Protein AF-A0A7C5IB17-F1 (afdb_monomer_lite)

Structure (mmCIF, N/CA/C/O backbone):
data_AF-A0A7C5IB17-F1
#
_entry.id   AF-A0A7C5IB17-F1
#
loop_
_atom_site.group_PDB
_atom_site.id
_atom_site.type_symbol
_atom_site.label_atom_id
_atom_site.label_alt_id
_atom_site.label_comp_id
_atom_site.label_asym_id
_atom_site.label_entity_id
_atom_site.label_seq_id
_atom_site.pdbx_PDB_ins_code
_atom_site.Cartn_x
_atom_site.Cartn_y
_atom_site.Cartn_z
_atom_site.occupancy
_atom_site.B_iso_or_equiv
_atom_site.auth_seq_id
_atom_site.auth_comp_id
_atom_site.auth_asym_id
_atom_site.auth_atom_id
_atom_site.pdbx_PDB_model_num
ATOM 1 N N . MET A 1 1 ? 27.524 4.672 -62.090 1.00 52.75 1 MET A N 1
ATOM 2 C CA . MET A 1 1 ? 27.273 4.332 -60.674 1.00 52.75 1 MET A CA 1
ATOM 3 C C . MET A 1 1 ? 25.775 4.086 -60.519 1.00 52.75 1 MET A C 1
ATOM 5 O O . MET A 1 1 ? 25.059 4.913 -59.981 1.00 52.75 1 MET A O 1
ATOM 9 N N . ALA A 1 2 ? 25.289 2.988 -61.104 1.00 56.38 2 ALA A N 1
ATOM 10 C CA . ALA A 1 2 ? 23.937 2.503 -60.873 1.00 56.38 2 ALA A CA 1
ATOM 11 C C . ALA A 1 2 ? 24.060 1.558 -59.682 1.00 56.38 2 ALA A C 1
ATOM 13 O O . ALA A 1 2 ? 24.642 0.481 -59.816 1.00 56.38 2 ALA A O 1
ATOM 14 N N . LEU A 1 3 ? 23.633 1.991 -58.495 1.00 58.00 3 LEU A N 1
ATOM 15 C CA . LEU A 1 3 ? 23.266 1.007 -57.487 1.00 58.00 3 LEU A CA 1
ATOM 16 C C . LEU A 1 3 ? 22.201 0.140 -58.156 1.00 58.00 3 LEU A C 1
ATOM 18 O O . LEU A 1 3 ? 21.182 0.650 -58.604 1.00 58.00 3 LEU A O 1
ATOM 22 N N . ASP A 1 4 ? 22.548 -1.126 -58.330 1.00 70.12 4 ASP A N 1
ATOM 23 C CA . ASP A 1 4 ? 21.837 -2.128 -59.109 1.00 70.12 4 ASP A CA 1
ATOM 24 C C . ASP A 1 4 ? 20.369 -2.177 -58.657 1.00 70.12 4 ASP A C 1
ATOM 26 O O . ASP A 1 4 ? 20.056 -2.701 -57.588 1.00 70.12 4 ASP A O 1
ATOM 30 N N . GLU A 1 5 ? 19.467 -1.551 -59.414 1.00 76.50 5 GLU A N 1
ATOM 31 C CA . GLU A 1 5 ? 18.044 -1.402 -59.069 1.00 76.50 5 GLU A CA 1
ATOM 32 C C . GLU A 1 5 ? 17.376 -2.769 -58.845 1.00 76.50 5 GLU A C 1
ATOM 34 O O . GLU A 1 5 ? 16.488 -2.926 -58.006 1.00 76.50 5 GLU A O 1
ATOM 39 N N . GLN A 1 6 ? 17.926 -3.797 -59.496 1.00 75.25 6 GLN A N 1
ATOM 40 C CA . GLN A 1 6 ? 17.589 -5.201 -59.292 1.00 75.25 6 GLN A CA 1
ATOM 41 C C . GLN A 1 6 ? 17.916 -5.697 -57.873 1.00 75.25 6 GLN A C 1
ATOM 43 O O . GLN A 1 6 ? 17.140 -6.452 -57.290 1.00 75.25 6 GLN A O 1
ATOM 48 N N . LYS A 1 7 ? 19.026 -5.250 -57.270 1.00 78.44 7 LYS A N 1
ATOM 49 C CA . LYS A 1 7 ? 19.374 -5.588 -55.878 1.00 78.44 7 LYS A CA 1
ATOM 50 C C . LYS A 1 7 ? 18.472 -4.884 -54.877 1.00 78.44 7 LYS A C 1
ATOM 52 O O . LYS A 1 7 ? 18.148 -5.474 -53.852 1.00 78.44 7 LYS A O 1
ATOM 57 N N . VAL A 1 8 ? 18.056 -3.650 -55.160 1.00 83.00 8 VAL A N 1
ATOM 58 C CA . VAL A 1 8 ? 17.127 -2.917 -54.286 1.00 83.00 8 VAL A CA 1
ATOM 59 C C . VAL A 1 8 ? 15.765 -3.614 -54.258 1.00 83.00 8 VAL A C 1
ATOM 61 O O . VAL A 1 8 ? 15.256 -3.887 -53.175 1.00 83.00 8 VAL A O 1
ATOM 64 N N . GLN A 1 9 ? 15.227 -3.989 -55.422 1.00 83.12 9 GLN A N 1
ATOM 65 C CA . GLN A 1 9 ? 13.990 -4.776 -55.543 1.00 83.12 9 GLN A CA 1
ATOM 66 C C . GLN A 1 9 ? 14.073 -6.104 -54.773 1.00 83.12 9 GLN A C 1
ATOM 68 O O . GLN A 1 9 ? 13.214 -6.389 -53.942 1.00 83.12 9 GLN A O 1
ATOM 73 N N . ALA A 1 10 ? 15.160 -6.864 -54.953 1.00 87.38 10 ALA A N 1
ATOM 74 C CA . ALA A 1 10 ? 15.348 -8.140 -54.263 1.00 87.38 10 ALA A CA 1
ATOM 75 C C . ALA A 1 10 ? 15.382 -7.998 -52.729 1.00 87.38 10 ALA A C 1
ATOM 77 O O . ALA A 1 10 ? 14.825 -8.830 -52.012 1.00 87.38 10 ALA A O 1
ATOM 78 N N . ILE A 1 11 ? 16.006 -6.933 -52.212 1.00 86.62 11 ILE A N 1
ATOM 79 C CA . ILE A 1 11 ? 16.033 -6.649 -50.770 1.00 86.62 11 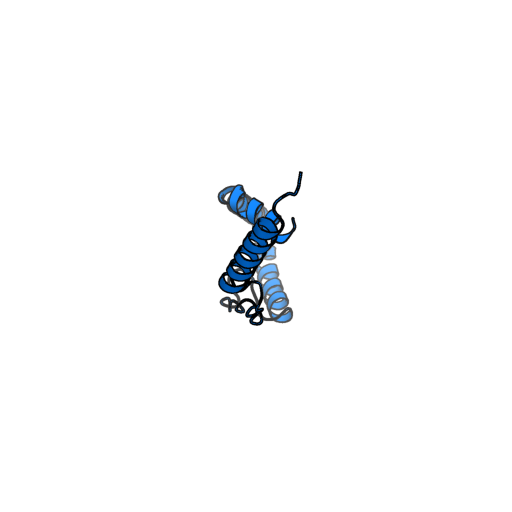ILE A CA 1
ATOM 80 C C . ILE A 1 11 ? 14.632 -6.276 -50.267 1.00 86.62 11 ILE A C 1
ATOM 82 O O . ILE A 1 11 ? 14.228 -6.745 -49.204 1.00 86.62 11 ILE A O 1
ATOM 86 N N . VAL A 1 12 ? 13.877 -5.469 -51.017 1.00 86.88 12 VAL A N 1
ATOM 87 C CA . VAL A 1 12 ? 12.508 -5.073 -50.646 1.00 86.88 12 VAL A CA 1
ATOM 88 C C . VAL A 1 12 ? 11.591 -6.291 -50.569 1.00 86.88 12 VAL A C 1
ATOM 90 O O . VAL A 1 12 ? 10.912 -6.467 -49.557 1.00 86.88 12 VAL A O 1
ATOM 93 N N . ASP A 1 13 ? 11.632 -7.176 -51.562 1.00 87.75 13 ASP A N 1
ATOM 94 C CA . ASP A 1 13 ? 10.838 -8.408 -51.566 1.00 87.75 13 ASP A CA 1
ATOM 95 C C . ASP A 1 13 ? 11.191 -9.316 -50.384 1.00 87.75 13 ASP A C 1
ATOM 97 O O . ASP A 1 13 ? 10.309 -9.866 -49.717 1.00 87.75 13 ASP A O 1
ATOM 101 N N . GLN A 1 14 ? 12.482 -9.422 -50.060 1.00 85.12 14 GLN A N 1
ATOM 102 C CA . GLN A 1 14 ? 12.953 -10.204 -48.921 1.00 85.12 14 GLN A CA 1
ATOM 103 C C . GLN A 1 14 ? 12.492 -9.608 -47.580 1.00 85.12 14 GLN A C 1
ATOM 105 O O . GLN A 1 14 ? 12.114 -10.350 -46.668 1.00 85.12 14 GLN A O 1
ATOM 110 N N . VAL A 1 15 ? 12.474 -8.278 -47.451 1.00 85.81 15 VAL A N 1
ATOM 111 C CA . VAL A 1 15 ? 11.977 -7.581 -46.255 1.00 85.81 15 VAL A CA 1
ATOM 112 C C . VAL A 1 15 ? 10.461 -7.724 -46.128 1.00 85.81 15 VAL A C 1
ATOM 114 O O . VAL A 1 15 ? 9.972 -8.020 -45.039 1.00 85.81 15 VAL A O 1
ATOM 117 N N . LEU A 1 16 ? 9.711 -7.593 -47.222 1.00 85.19 16 LEU A N 1
ATOM 118 C CA . LEU A 1 16 ? 8.258 -7.773 -47.230 1.00 85.19 16 LEU A CA 1
ATOM 119 C C . LEU A 1 16 ? 7.861 -9.213 -46.884 1.00 85.19 16 LEU A C 1
ATOM 121 O O . LEU A 1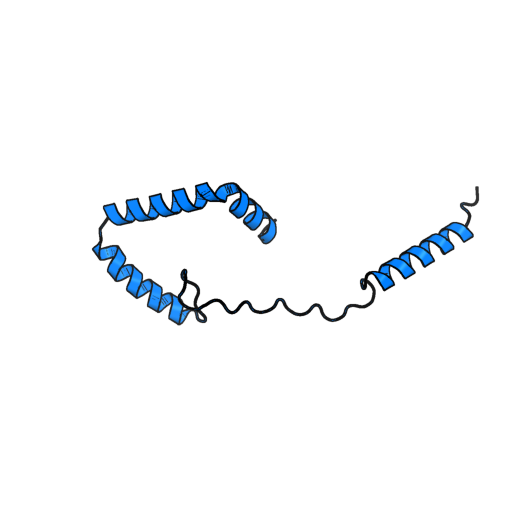 16 ? 6.963 -9.423 -46.065 1.00 85.19 16 LEU A O 1
ATOM 125 N N . ALA A 1 17 ? 8.561 -10.206 -47.440 1.00 84.50 17 ALA A N 1
ATOM 126 C CA . ALA A 1 17 ? 8.357 -11.613 -47.103 1.00 84.50 17 ALA A CA 1
ATOM 127 C C . ALA A 1 17 ? 8.630 -11.878 -45.616 1.00 84.50 17 ALA A C 1
ATOM 129 O O . ALA A 1 17 ? 7.841 -12.550 -44.947 1.00 84.50 17 ALA A O 1
ATOM 130 N N . ARG A 1 18 ? 9.704 -11.290 -45.075 1.00 81.50 18 ARG A N 1
ATOM 131 C CA . ARG A 1 18 ? 10.063 -11.407 -43.660 1.00 81.50 18 ARG A CA 1
ATOM 132 C C . ARG A 1 18 ? 9.040 -10.738 -42.741 1.00 81.50 18 ARG A C 1
ATOM 134 O O . ARG A 1 18 ? 8.617 -11.358 -41.774 1.00 81.50 18 ARG A O 1
ATOM 141 N N . LEU A 1 19 ? 8.570 -9.533 -43.062 1.00 80.81 19 LEU A N 1
ATOM 142 C CA . LEU A 1 19 ? 7.547 -8.829 -42.277 1.00 80.81 19 LEU A CA 1
ATOM 143 C C . LEU A 1 19 ? 6.187 -9.543 -42.300 1.00 80.81 19 LEU A C 1
ATOM 145 O O . LEU A 1 19 ? 5.445 -9.498 -41.316 1.00 80.81 19 LEU A O 1
ATOM 149 N N . LYS A 1 20 ? 5.862 -10.224 -43.405 1.00 78.19 20 LYS A N 1
ATOM 150 C CA . LYS A 1 20 ? 4.653 -11.047 -43.522 1.00 78.19 20 LYS A CA 1
ATOM 151 C C . LYS A 1 20 ? 4.769 -12.340 -42.707 1.00 78.19 20 LYS A C 1
ATOM 153 O O . LYS A 1 20 ? 3.810 -12.706 -42.036 1.00 78.19 20 LYS A O 1
ATOM 158 N N . ALA A 1 21 ? 5.937 -12.989 -42.719 1.00 72.31 21 ALA A N 1
ATOM 159 C CA . ALA A 1 21 ? 6.223 -14.177 -41.908 1.00 72.31 21 ALA A CA 1
ATOM 160 C C . ALA A 1 21 ? 6.279 -13.869 -40.401 1.00 72.31 21 ALA A C 1
ATOM 162 O O . ALA A 1 21 ? 5.807 -14.660 -39.592 1.00 72.31 21 ALA A O 1
ATOM 163 N N . GLU A 1 22 ? 6.789 -12.694 -40.026 1.00 71.75 22 GLU A N 1
ATOM 164 C CA . GLU A 1 22 ? 6.800 -12.184 -38.648 1.00 71.75 22 GLU A CA 1
ATOM 165 C C . GLU A 1 22 ? 5.414 -11.686 -38.180 1.00 71.75 22 GLU A C 1
ATOM 167 O O . GLU A 1 22 ? 5.297 -11.132 -37.089 1.00 71.75 22 GLU A O 1
ATOM 172 N N . GLY A 1 23 ? 4.357 -11.842 -38.991 1.00 60.41 23 GLY A N 1
ATOM 173 C CA . GLY A 1 23 ? 2.987 -11.462 -38.626 1.00 60.41 23 GLY A CA 1
ATOM 174 C C . GLY A 1 23 ? 2.760 -9.953 -38.478 1.00 60.41 23 GLY A C 1
ATOM 175 O O . GLY A 1 23 ? 1.681 -9.527 -38.078 1.00 60.41 23 GLY A O 1
ATOM 176 N N . ARG A 1 24 ? 3.744 -9.117 -38.834 1.00 60.22 24 ARG A N 1
ATOM 177 C CA . ARG A 1 24 ? 3.686 -7.653 -38.679 1.00 60.22 24 ARG A CA 1
ATOM 178 C C . ARG A 1 24 ? 2.820 -6.953 -39.728 1.00 60.22 24 ARG A C 1
ATOM 180 O O . ARG A 1 24 ? 2.435 -5.808 -39.526 1.00 60.22 24 ARG A O 1
ATOM 187 N N . LEU A 1 25 ? 2.499 -7.635 -40.831 1.00 58.06 25 LEU A N 1
ATOM 188 C CA . LEU A 1 25 ? 1.652 -7.124 -41.924 1.00 58.06 25 LEU A CA 1
ATOM 189 C C . LEU A 1 25 ? 0.214 -7.674 -41.909 1.00 58.06 25 LEU A C 1
ATOM 191 O O . LEU A 1 25 ? -0.557 -7.412 -42.828 1.00 58.06 25 LEU A O 1
ATOM 195 N N . GLY A 1 26 ? -0.159 -8.431 -40.878 1.00 55.38 26 GLY A N 1
ATOM 196 C CA . GLY A 1 26 ? -1.497 -8.987 -40.714 1.00 55.38 26 GLY A CA 1
ATOM 197 C C . GLY A 1 26 ? -1.871 -8.963 -39.246 1.00 55.38 26 GLY A C 1
ATOM 198 O O . GLY A 1 26 ? -1.715 -9.964 -38.556 1.00 55.38 26 GLY A O 1
ATOM 199 N N . GLY A 1 27 ? -2.323 -7.803 -38.770 1.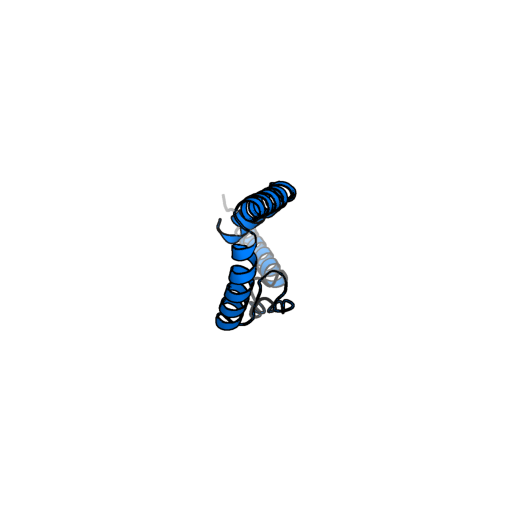00 50.50 27 GLY A N 1
ATOM 200 C CA . GLY A 1 27 ? -2.789 -7.642 -37.401 1.00 50.50 27 GLY A CA 1
ATOM 201 C C . GLY A 1 27 ? -4.023 -8.502 -37.156 1.00 50.50 27 GLY A C 1
ATOM 202 O O . GLY A 1 27 ? -5.147 -8.066 -37.386 1.00 50.50 27 GLY A O 1
ATOM 203 N N . THR A 1 28 ? -3.833 -9.721 -36.657 1.00 52.84 28 THR A N 1
ATOM 204 C CA . THR A 1 28 ? -4.847 -10.323 -35.792 1.00 52.84 28 THR A CA 1
ATOM 205 C C . THR A 1 28 ? -5.051 -9.353 -34.632 1.00 52.84 28 THR A C 1
ATOM 207 O O . THR A 1 28 ? -4.036 -8.909 -34.084 1.00 52.84 28 THR A O 1
ATOM 210 N N . PRO A 1 29 ? -6.294 -8.980 -34.267 1.00 52.81 29 PRO A N 1
ATOM 211 C CA . PRO A 1 29 ? -6.524 -8.103 -33.130 1.00 52.81 29 PRO A CA 1
ATOM 212 C C . PRO A 1 29 ? -5.758 -8.680 -31.949 1.00 52.81 29 PRO A C 1
ATOM 214 O O . PRO A 1 29 ? -5.978 -9.829 -31.560 1.00 52.81 29 PRO A O 1
ATOM 217 N N . GLN A 1 30 ? -4.780 -7.910 -31.470 1.00 55.00 30 GLN A N 1
ATOM 218 C CA . GLN A 1 30 ? -3.987 -8.280 -30.319 1.00 55.00 30 GLN A CA 1
ATOM 219 C C . GLN A 1 30 ? -4.982 -8.569 -29.206 1.00 55.00 30 GLN A C 1
ATOM 221 O O . GLN A 1 30 ? -5.745 -7.682 -28.819 1.00 55.00 30 GLN A O 1
ATOM 226 N N . ALA A 1 31 ? -5.048 -9.838 -28.794 1.00 56.31 31 ALA A N 1
ATOM 227 C CA . ALA A 1 31 ? -5.939 -10.261 -27.734 1.00 56.31 31 ALA A CA 1
ATOM 228 C C . ALA A 1 31 ? -5.717 -9.302 -26.566 1.00 56.31 31 ALA A C 1
ATOM 230 O O . ALA A 1 31 ? -4.574 -9.113 -26.134 1.00 56.31 31 ALA A O 1
ATOM 231 N N . ALA A 1 32 ? -6.795 -8.645 -26.126 1.00 58.25 32 ALA A N 1
ATOM 232 C CA . ALA A 1 32 ? -6.744 -7.805 -24.944 1.00 58.25 32 ALA A CA 1
ATOM 233 C C . ALA A 1 32 ? -6.059 -8.615 -23.834 1.00 58.25 32 ALA A C 1
ATOM 235 O O . ALA A 1 32 ? -6.334 -9.820 -23.727 1.00 58.25 32 ALA A O 1
ATOM 236 N N . PRO A 1 33 ? -5.135 -8.008 -23.068 1.00 57.53 33 PRO A N 1
ATOM 237 C CA . PRO A 1 33 ? -4.421 -8.727 -22.027 1.00 57.53 33 PRO A CA 1
ATOM 238 C C . PRO A 1 33 ? -5.444 -9.460 -21.164 1.00 57.53 33 PRO A C 1
ATOM 240 O O . PRO A 1 33 ? -6.467 -8.887 -20.781 1.00 57.53 33 PRO A O 1
ATOM 243 N N . ALA A 1 34 ? -5.209 -10.755 -20.942 1.00 60.38 34 ALA A N 1
ATOM 244 C CA . ALA A 1 34 ? -6.093 -11.568 -20.127 1.00 60.38 34 ALA A CA 1
ATOM 245 C C . ALA A 1 34 ? -6.302 -10.850 -18.790 1.00 60.38 34 ALA A C 1
ATOM 247 O O . ALA A 1 34 ? -5.330 -10.513 -18.115 1.00 60.38 34 ALA A O 1
ATOM 248 N N . VAL A 1 35 ? -7.561 -10.583 -18.433 1.00 60.69 35 VAL A N 1
ATOM 249 C CA . VAL A 1 35 ? -7.896 -10.005 -17.131 1.00 60.69 35 VAL A CA 1
ATOM 250 C C . VAL A 1 35 ? -7.431 -11.008 -16.085 1.00 60.69 35 VAL A C 1
ATOM 252 O O . VAL A 1 35 ? -8.043 -12.066 -15.916 1.00 60.69 35 VAL A O 1
ATOM 255 N N . VAL A 1 36 ? -6.310 -10.712 -15.428 1.00 61.69 36 VAL A N 1
ATOM 256 C CA . VAL A 1 36 ? -5.802 -11.525 -14.329 1.00 61.69 36 VAL A CA 1
ATOM 257 C C . VAL A 1 36 ? -6.825 -11.401 -13.207 1.00 61.69 36 VAL A C 1
ATOM 259 O O . VAL A 1 36 ? -6.937 -10.366 -12.554 1.00 61.69 36 VAL A O 1
ATOM 262 N N . ARG A 1 37 ? -7.636 -12.447 -13.024 1.00 57.62 37 ARG A N 1
ATOM 263 C CA . ARG A 1 37 ? -8.533 -12.550 -11.875 1.00 57.62 37 ARG A CA 1
ATOM 264 C C . ARG A 1 37 ? -7.664 -12.796 -10.651 1.00 57.62 37 ARG A C 1
ATOM 266 O O . ARG A 1 37 ? -7.230 -13.918 -10.411 1.00 57.62 37 ARG A O 1
ATOM 273 N N . HIS A 1 38 ? -7.353 -11.728 -9.930 1.00 62.91 38 HIS A N 1
ATOM 274 C CA . HIS A 1 38 ? -6.732 -11.833 -8.620 1.00 62.91 38 HIS A CA 1
ATOM 275 C C . HIS A 1 38 ? -7.760 -12.363 -7.619 1.00 62.91 38 HIS A C 1
ATOM 277 O O . HIS A 1 38 ? -8.937 -12.011 -7.698 1.00 62.91 38 HIS A O 1
ATOM 283 N N . ASP A 1 39 ? -7.312 -13.186 -6.670 1.00 68.88 39 ASP A N 1
ATOM 284 C CA . ASP A 1 39 ? -8.100 -13.501 -5.480 1.00 68.88 39 ASP A CA 1
ATOM 285 C C . ASP A 1 39 ? -8.479 -12.178 -4.799 1.00 68.88 39 ASP A C 1
ATOM 287 O O . ASP A 1 39 ? -7.617 -11.466 -4.273 1.00 68.88 39 ASP A O 1
ATOM 291 N N . THR A 1 40 ? -9.758 -11.823 -4.844 1.00 66.12 40 THR A N 1
ATOM 292 C CA . THR A 1 40 ? -10.243 -10.552 -4.310 1.00 66.12 40 THR A CA 1
ATOM 293 C C . THR A 1 40 ? -10.129 -10.542 -2.788 1.00 66.12 40 THR A C 1
ATOM 295 O O . THR A 1 40 ? -10.259 -11.563 -2.112 1.00 66.12 40 THR A O 1
ATOM 298 N N . GLY A 1 41 ? -9.798 -9.383 -2.226 1.00 66.62 41 GLY A N 1
ATOM 299 C CA . GLY A 1 41 ? -9.527 -9.213 -0.801 1.00 66.62 41 GLY A CA 1
ATOM 300 C C . GLY A 1 41 ? -8.135 -9.661 -0.342 1.00 66.62 41 GLY A C 1
ATOM 301 O O . GLY A 1 41 ? -7.781 -9.396 0.808 1.00 66.62 41 GLY A O 1
ATOM 302 N N . LYS A 1 42 ? -7.300 -10.268 -1.200 1.00 81.56 42 LYS A N 1
ATOM 303 C CA . LYS A 1 42 ? -5.879 -10.500 -0.884 1.00 81.56 42 LYS A CA 1
ATOM 304 C C . LYS A 1 42 ? -5.036 -9.276 -1.237 1.00 81.56 42 LYS A C 1
ATOM 306 O O . LYS A 1 42 ? -5.232 -8.642 -2.268 1.00 81.56 42 LYS A O 1
ATOM 311 N N . PHE A 1 43 ? -4.085 -8.949 -0.359 1.00 87.56 43 PHE A N 1
ATOM 312 C CA . PHE A 1 43 ? -3.126 -7.843 -0.525 1.00 87.56 43 PHE A CA 1
ATOM 313 C C . PHE A 1 43 ? -3.748 -6.461 -0.816 1.00 87.56 43 PHE A C 1
ATOM 315 O O . PHE A 1 43 ? -3.063 -5.572 -1.307 1.00 87.56 43 PHE A O 1
ATOM 322 N N . GLY A 1 44 ? -5.031 -6.265 -0.491 1.00 90.94 44 GLY A N 1
ATOM 323 C CA . GLY A 1 44 ? -5.739 -5.004 -0.722 1.00 90.94 44 GLY A CA 1
ATOM 324 C C . GLY A 1 44 ? -6.309 -4.821 -2.135 1.00 90.94 44 GLY A C 1
ATOM 325 O O . GLY A 1 44 ? -6.713 -3.712 -2.467 1.00 90.94 44 GLY A O 1
ATOM 326 N N . ILE A 1 45 ? -6.363 -5.874 -2.959 1.00 92.81 45 ILE A N 1
ATOM 327 C CA . ILE A 1 45 ? -6.952 -5.827 -4.306 1.00 92.81 45 ILE A CA 1
ATOM 328 C C . ILE A 1 45 ? -8.428 -6.237 -4.231 1.00 92.81 45 ILE A C 1
ATOM 330 O O . ILE A 1 45 ? -8.743 -7.338 -3.781 1.00 92.81 45 ILE A O 1
ATOM 334 N N . PHE A 1 46 ? -9.336 -5.371 -4.685 1.00 91.94 46 PHE A N 1
ATOM 335 C CA . PHE A 1 46 ? -10.788 -5.598 -4.666 1.00 91.94 46 PHE A CA 1
ATOM 336 C C . PHE A 1 46 ? -11.403 -5.384 -6.052 1.00 91.94 46 PHE A C 1
ATOM 338 O O . PHE A 1 46 ? -10.854 -4.650 -6.870 1.00 91.94 46 PHE A O 1
ATOM 345 N N . GLU A 1 47 ? -12.553 -6.014 -6.307 1.00 91.38 47 GLU A N 1
ATOM 346 C CA . GLU A 1 47 ? -13.288 -5.879 -7.577 1.00 91.38 47 GLU A CA 1
ATOM 347 C C . GLU A 1 47 ? -13.916 -4.497 -7.746 1.00 91.38 47 GLU A C 1
ATOM 349 O O . GLU A 1 47 ? -14.044 -4.001 -8.864 1.00 91.38 47 GLU A O 1
ATOM 354 N N . THR A 1 48 ? -14.333 -3.879 -6.640 1.00 93.31 48 THR A N 1
ATOM 355 C CA . THR A 1 48 ? -15.016 -2.584 -6.651 1.00 93.31 48 THR A CA 1
ATOM 356 C C . THR A 1 48 ? -14.389 -1.620 -5.655 1.00 93.31 48 THR A C 1
ATOM 358 O O . THR A 1 48 ? -13.811 -2.016 -4.639 1.00 93.31 48 THR A O 1
ATOM 361 N N . ILE A 1 49 ? -14.547 -0.328 -5.937 1.00 95.19 49 ILE A N 1
ATOM 362 C CA . ILE A 1 49 ? -14.076 0.751 -5.064 1.00 95.19 49 ILE A CA 1
ATOM 363 C C . ILE A 1 49 ? -14.776 0.682 -3.699 1.00 95.19 49 ILE A C 1
ATOM 365 O O . ILE A 1 49 ? -14.114 0.810 -2.672 1.00 95.19 49 ILE A O 1
ATOM 369 N N . ASP A 1 50 ? -16.081 0.405 -3.667 1.00 96.38 50 ASP A N 1
ATOM 370 C CA . ASP A 1 50 ? -16.849 0.329 -2.418 1.00 96.38 50 ASP A CA 1
ATOM 371 C C . ASP A 1 50 ? -16.338 -0.779 -1.486 1.00 96.38 50 ASP A C 1
ATOM 373 O O . ASP A 1 50 ? -16.200 -0.564 -0.280 1.00 96.38 50 ASP A O 1
ATOM 377 N N . GLN A 1 51 ? -15.980 -1.944 -2.040 1.00 94.31 51 GLN A N 1
ATOM 378 C CA . GLN A 1 51 ? -15.348 -3.025 -1.275 1.00 94.31 51 GLN A CA 1
ATOM 379 C C . GLN A 1 51 ? -14.002 -2.587 -0.682 1.00 94.31 51 GLN A C 1
ATOM 381 O O . GLN A 1 51 ? -13.733 -2.860 0.490 1.00 94.31 51 GLN A O 1
ATOM 386 N N . ALA A 1 52 ? -13.177 -1.876 -1.458 1.00 95.25 52 ALA A N 1
ATOM 387 C CA . ALA A 1 52 ? -11.895 -1.363 -0.982 1.00 95.25 52 ALA A CA 1
ATOM 388 C C . ALA A 1 52 ? -12.072 -0.337 0.148 1.00 95.25 52 ALA A C 1
ATOM 390 O O . ALA A 1 52 ? -11.367 -0.404 1.156 1.00 95.25 52 ALA A O 1
ATOM 391 N N . ILE A 1 53 ? -13.044 0.574 0.022 1.00 97.62 53 ILE A N 1
ATOM 392 C CA . ILE A 1 53 ? -13.362 1.578 1.048 1.00 97.62 53 ILE A CA 1
ATOM 393 C C . ILE A 1 53 ? -13.826 0.899 2.339 1.00 97.62 53 ILE A C 1
ATOM 395 O O . ILE A 1 53 ? -13.328 1.228 3.420 1.00 97.62 53 ILE A O 1
ATOM 399 N N . ALA A 1 54 ? -14.748 -0.061 2.240 1.00 97.00 54 ALA A N 1
ATOM 400 C CA . ALA A 1 54 ? -15.259 -0.787 3.398 1.00 97.00 54 ALA A CA 1
ATOM 401 C C . ALA A 1 54 ? -14.135 -1.538 4.133 1.00 97.00 54 ALA A C 1
ATOM 403 O O . ALA A 1 54 ? -13.986 -1.396 5.348 1.00 97.00 54 ALA A O 1
ATOM 404 N N . ALA A 1 55 ? -13.288 -2.264 3.397 1.00 95.88 55 ALA A N 1
ATOM 405 C CA . ALA A 1 55 ? -12.154 -2.981 3.973 1.00 95.88 55 ALA A CA 1
ATOM 406 C C . ALA A 1 55 ? -11.126 -2.035 4.618 1.00 95.88 55 ALA A C 1
ATOM 408 O O . ALA A 1 55 ? -10.661 -2.289 5.732 1.00 95.88 55 ALA A O 1
ATOM 409 N N . ALA A 1 56 ? -10.807 -0.916 3.958 1.00 96.94 56 ALA A N 1
ATOM 410 C CA . ALA A 1 56 ? -9.900 0.094 4.495 1.00 96.94 56 ALA A CA 1
ATOM 411 C C . ALA A 1 56 ? -10.439 0.713 5.792 1.00 96.94 56 ALA A C 1
ATOM 413 O O . ALA A 1 56 ? -9.669 0.943 6.727 1.00 96.94 56 ALA A O 1
ATOM 414 N N . ARG A 1 57 ? -11.757 0.938 5.888 1.00 98.19 57 ARG A N 1
ATOM 415 C CA . ARG A 1 57 ? -12.389 1.461 7.104 1.00 98.19 57 ARG A CA 1
ATOM 416 C C . ARG A 1 57 ? -12.241 0.498 8.281 1.00 98.19 57 ARG A C 1
ATOM 418 O O . ARG A 1 57 ? -11.818 0.926 9.353 1.00 98.19 57 ARG A O 1
ATOM 425 N N . THR A 1 58 ? -12.530 -0.787 8.077 1.00 96.88 58 THR A N 1
ATOM 426 C CA . THR A 1 58 ? -12.361 -1.813 9.118 1.00 96.88 58 THR A CA 1
ATOM 427 C C . THR A 1 58 ? -10.901 -1.933 9.560 1.00 96.88 58 THR A C 1
ATOM 429 O O . THR A 1 58 ? -10.617 -1.962 10.758 1.00 96.88 58 THR A O 1
ATOM 432 N N . ALA A 1 59 ? -9.960 -1.946 8.611 1.00 95.75 59 ALA A N 1
ATOM 433 C CA . ALA A 1 59 ? -8.532 -2.001 8.920 1.00 95.75 59 ALA A CA 1
ATOM 434 C C . ALA A 1 59 ? -8.060 -0.758 9.694 1.00 95.75 59 ALA A C 1
ATOM 436 O O . ALA A 1 59 ? -7.279 -0.876 10.637 1.00 95.75 59 ALA A O 1
ATOM 437 N N . PHE A 1 60 ? -8.558 0.429 9.338 1.00 96.88 60 PHE A N 1
ATOM 438 C CA . PHE A 1 60 ? -8.237 1.678 10.028 1.00 96.88 60 PHE A CA 1
ATOM 439 C C . PHE A 1 60 ? -8.672 1.658 11.495 1.00 96.88 60 PHE A C 1
ATOM 441 O O . PHE A 1 60 ? -7.885 2.035 12.361 1.00 96.88 60 PHE A O 1
ATOM 448 N N . GLU A 1 61 ? -9.888 1.199 11.790 1.00 97.69 61 GLU A N 1
ATOM 449 C CA . GLU A 1 61 ? -10.397 1.132 13.167 1.00 97.69 61 GLU A CA 1
ATOM 450 C C . GLU A 1 61 ? -9.523 0.233 14.051 1.00 97.69 61 GLU A C 1
ATOM 452 O O . GLU A 1 61 ? -9.165 0.615 15.166 1.00 97.69 61 GLU A O 1
ATOM 457 N N . GLN A 1 62 ? -9.090 -0.913 13.519 1.00 96.56 62 GLN A N 1
ATOM 458 C CA . GLN A 1 62 ? -8.159 -1.813 14.201 1.00 96.56 62 GLN A CA 1
ATOM 459 C C . GLN A 1 62 ? -6.772 -1.181 14.362 1.00 96.56 62 GLN A C 1
ATOM 461 O O . GLN A 1 62 ? -6.193 -1.213 15.446 1.00 96.56 62 GLN A O 1
ATOM 466 N N . PHE A 1 63 ? -6.236 -0.579 13.300 1.00 96.31 63 PHE A N 1
ATOM 467 C CA . PHE A 1 63 ? -4.886 -0.022 13.285 1.00 96.31 63 PHE A CA 1
ATOM 468 C C . PHE A 1 63 ? -4.738 1.204 14.190 1.00 96.31 63 PHE A C 1
ATOM 470 O O . PHE A 1 63 ? -3.722 1.369 14.866 1.00 96.31 63 PHE A O 1
ATOM 477 N N . VAL A 1 64 ? -5.757 2.067 14.253 1.00 96.12 64 VAL A N 1
ATOM 478 C CA . VAL A 1 64 ? -5.746 3.242 15.133 1.00 96.12 64 VAL A CA 1
ATOM 479 C C . VAL A 1 64 ? -5.724 2.837 16.601 1.00 96.12 64 VAL A C 1
ATOM 481 O O . VAL A 1 64 ? -4.992 3.464 17.369 1.00 96.12 64 VAL A O 1
ATOM 484 N N . ALA A 1 65 ? -6.452 1.781 16.973 1.00 97.19 65 ALA A N 1
ATOM 485 C CA . ALA A 1 65 ? -6.479 1.266 18.338 1.00 97.19 65 ALA A CA 1
ATOM 486 C C . ALA A 1 65 ? -5.110 0.739 18.820 1.00 97.19 65 ALA A C 1
ATOM 488 O O . ALA A 1 65 ? -4.872 0.685 20.023 1.00 97.19 65 ALA A O 1
ATOM 489 N N . MET A 1 66 ? -4.191 0.397 17.909 1.00 96.38 66 MET A N 1
ATOM 490 C CA . MET A 1 66 ? -2.854 -0.121 18.243 1.00 96.38 66 MET A CA 1
ATOM 491 C C . MET A 1 66 ? -1.836 0.967 18.646 1.00 96.38 66 MET A C 1
ATOM 493 O O . MET A 1 66 ? -0.759 0.639 19.140 1.00 96.38 66 MET A O 1
ATOM 497 N N . GLY A 1 67 ? -2.144 2.256 18.453 1.00 96.38 67 GLY A N 1
ATOM 498 C CA . GLY A 1 67 ? -1.272 3.367 18.862 1.00 96.38 67 GLY A CA 1
ATOM 499 C C . GLY A 1 67 ? -0.064 3.626 17.944 1.00 96.38 67 GLY A C 1
ATOM 500 O O . GLY A 1 67 ? 0.084 3.015 16.888 1.00 96.38 67 GLY A O 1
ATOM 501 N N . LEU A 1 68 ? 0.786 4.594 18.315 1.00 96.12 68 LEU A N 1
ATOM 502 C CA . LEU A 1 68 ? 1.868 5.110 17.457 1.00 96.12 68 LEU A CA 1
ATOM 503 C C . LEU A 1 68 ? 3.027 4.126 17.245 1.00 96.12 68 LEU A C 1
ATOM 505 O O . LEU A 1 68 ? 3.533 4.037 16.129 1.00 96.12 68 LEU A O 1
ATOM 509 N N . GLU A 1 69 ? 3.410 3.362 18.268 1.00 97.31 69 GLU A N 1
ATOM 510 C CA . GLU A 1 69 ? 4.511 2.390 18.173 1.00 97.31 69 GLU A CA 1
ATOM 511 C C . GLU A 1 69 ? 4.242 1.345 17.079 1.00 97.31 69 GLU A C 1
ATOM 513 O O . GLU A 1 69 ? 5.121 0.993 16.292 1.00 97.31 69 GLU A O 1
ATOM 5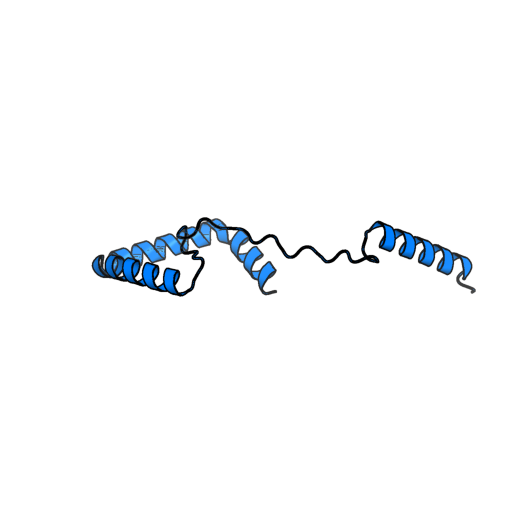18 N N . MET A 1 70 ? 2.994 0.879 16.970 1.00 97.44 70 MET A N 1
ATOM 519 C CA . MET A 1 70 ? 2.626 -0.071 15.926 1.00 97.44 70 MET A CA 1
ATOM 520 C C . MET A 1 70 ? 2.695 0.553 14.527 1.00 97.44 70 MET A C 1
ATOM 522 O O . MET A 1 70 ? 3.065 -0.125 13.567 1.00 97.44 70 MET A O 1
ATOM 526 N N . ARG A 1 71 ? 2.398 1.853 14.395 1.00 96.56 71 ARG A N 1
ATOM 527 C CA . ARG A 1 71 ? 2.529 2.566 13.113 1.00 96.56 71 ARG A CA 1
ATOM 528 C C . ARG A 1 71 ? 3.981 2.657 12.677 1.00 96.56 71 ARG A C 1
ATOM 530 O O . ARG A 1 71 ? 4.271 2.434 11.506 1.00 96.56 71 ARG A O 1
ATOM 537 N N . GLU A 1 72 ? 4.881 2.928 13.616 1.00 97.81 72 GLU A N 1
ATOM 538 C CA . GLU A 1 72 ? 6.319 2.932 13.357 1.00 97.81 72 GLU A CA 1
ATOM 539 C C . GLU A 1 72 ? 6.794 1.552 12.889 1.00 97.81 72 GLU A C 1
ATOM 541 O O . GLU A 1 72 ? 7.401 1.440 11.823 1.00 97.81 72 GLU A O 1
ATOM 546 N N . LYS A 1 73 ? 6.412 0.483 13.604 1.00 98.12 73 LYS A N 1
ATOM 547 C CA . LYS A 1 73 ? 6.720 -0.904 13.210 1.00 98.12 73 LYS A CA 1
ATOM 548 C C . LYS A 1 73 ? 6.194 -1.250 11.815 1.00 98.12 73 LYS A C 1
ATOM 550 O O . LYS A 1 73 ? 6.903 -1.899 11.047 1.00 98.12 73 LYS A O 1
ATOM 555 N N . ALA A 1 74 ? 4.976 -0.822 11.481 1.00 97.06 74 ALA A N 1
ATOM 556 C CA . ALA A 1 74 ? 4.378 -1.058 10.169 1.00 97.06 74 ALA A CA 1
ATOM 557 C C . ALA A 1 74 ? 5.152 -0.341 9.049 1.00 97.06 74 ALA A C 1
ATOM 559 O O . ALA A 1 74 ? 5.523 -0.973 8.061 1.00 97.06 74 ALA A O 1
ATOM 560 N N . VAL A 1 75 ? 5.460 0.949 9.224 1.00 97.75 75 VAL A N 1
ATOM 561 C CA . VAL A 1 75 ? 6.247 1.736 8.258 1.00 97.75 75 VAL A CA 1
ATOM 562 C C . VAL A 1 75 ? 7.631 1.127 8.055 1.00 97.75 75 VAL A C 1
ATOM 564 O O . VAL A 1 75 ? 8.104 1.000 6.927 1.00 97.75 75 VAL A O 1
ATOM 567 N N . GLU A 1 76 ? 8.278 0.718 9.136 1.00 98.62 76 GLU A N 1
ATOM 568 C CA . GLU A 1 76 ? 9.608 0.126 9.104 1.00 98.62 76 GLU A CA 1
ATOM 569 C C . GLU A 1 76 ? 9.603 -1.253 8.409 1.00 98.62 76 GLU A C 1
ATOM 571 O O . GLU A 1 76 ? 10.478 -1.559 7.595 1.00 98.62 76 GLU A O 1
ATOM 576 N N . ALA A 1 77 ? 8.557 -2.062 8.609 1.00 98.25 77 ALA A N 1
ATOM 577 C CA . ALA A 1 77 ? 8.355 -3.290 7.842 1.00 98.25 77 ALA A CA 1
ATOM 578 C C . ALA A 1 77 ? 8.149 -3.023 6.337 1.00 98.25 77 ALA A C 1
ATOM 580 O O . ALA A 1 77 ? 8.757 -3.713 5.516 1.00 98.25 77 ALA A O 1
ATOM 581 N N . MET A 1 78 ? 7.356 -2.007 5.970 1.00 97.56 78 MET A N 1
ATOM 582 C CA . MET A 1 78 ? 7.165 -1.603 4.569 1.00 97.56 78 MET A CA 1
ATOM 583 C C . MET A 1 78 ? 8.487 -1.170 3.924 1.00 97.56 78 MET A C 1
ATOM 585 O O . MET A 1 78 ? 8.807 -1.615 2.823 1.00 97.56 78 MET A O 1
ATOM 589 N N . ARG A 1 79 ? 9.296 -0.362 4.624 1.00 98.44 79 ARG A N 1
ATOM 590 C CA . ARG A 1 79 ? 10.618 0.079 4.145 1.00 98.44 79 ARG A CA 1
ATOM 591 C C . ARG A 1 79 ? 11.530 -1.105 3.849 1.00 98.44 79 ARG A C 1
ATOM 593 O O . ARG A 1 79 ? 12.092 -1.175 2.758 1.00 98.44 79 ARG A O 1
ATOM 600 N N . ARG A 1 80 ? 11.644 -2.057 4.781 1.00 98.62 80 ARG A N 1
ATOM 601 C CA . ARG A 1 80 ? 12.449 -3.269 4.569 1.00 98.62 80 ARG A CA 1
ATOM 602 C C . ARG A 1 80 ? 11.967 -4.087 3.375 1.00 98.62 80 ARG A C 1
ATOM 604 O O . ARG A 1 80 ? 12.796 -4.528 2.583 1.00 98.62 80 ARG A O 1
ATOM 611 N N . ALA A 1 81 ? 10.654 -4.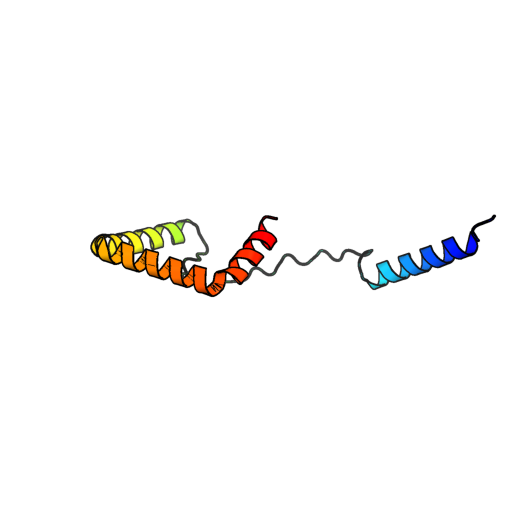266 3.230 1.00 97.44 81 ALA A N 1
ATOM 612 C CA . ALA A 1 81 ? 10.088 -5.001 2.103 1.00 97.44 81 ALA A CA 1
ATOM 613 C C . ALA A 1 81 ? 10.457 -4.343 0.762 1.00 97.44 81 ALA A C 1
ATOM 615 O O . ALA A 1 81 ? 10.962 -5.031 -0.125 1.00 97.44 81 ALA A O 1
ATOM 616 N N . CYS A 1 82 ? 10.309 -3.019 0.645 1.00 97.81 82 CYS A N 1
ATOM 617 C CA . CYS A 1 82 ? 10.704 -2.280 -0.556 1.00 97.81 82 CYS A CA 1
ATOM 618 C C . CYS A 1 82 ? 12.207 -2.394 -0.836 1.00 97.81 82 CYS A C 1
ATOM 620 O O . CYS A 1 82 ? 12.601 -2.726 -1.950 1.00 97.81 82 CYS A O 1
ATOM 622 N N . LEU A 1 83 ? 13.054 -2.172 0.17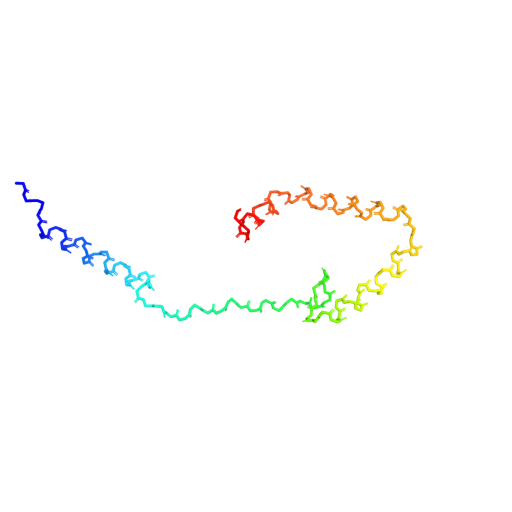6 1.00 98.38 83 LEU A N 1
ATOM 623 C CA . LEU A 1 83 ? 14.511 -2.222 0.014 1.00 98.38 83 LEU A CA 1
ATOM 624 C C . LEU A 1 83 ? 15.008 -3.615 -0.389 1.00 98.38 83 LEU A C 1
ATOM 626 O O . LEU A 1 83 ? 15.926 -3.720 -1.197 1.00 98.38 83 LEU A O 1
ATOM 630 N N . SER A 1 84 ? 14.373 -4.682 0.105 1.00 98.38 84 SER A N 1
ATOM 631 C CA . SER A 1 84 ? 14.724 -6.058 -0.274 1.00 98.38 84 SER A CA 1
ATOM 632 C C . SER A 1 84 ? 14.462 -6.387 -1.750 1.00 98.38 84 SER A C 1
ATOM 634 O O . SER A 1 84 ? 15.007 -7.360 -2.261 1.00 98.38 84 SER A O 1
ATOM 636 N N . ARG A 1 85 ? 13.644 -5.577 -2.438 1.00 97.75 85 ARG A N 1
ATOM 637 C CA . ARG A 1 85 ? 13.241 -5.746 -3.845 1.00 97.75 85 ARG A CA 1
ATOM 638 C C . ARG A 1 85 ? 13.495 -4.486 -4.673 1.00 97.75 85 ARG A C 1
ATOM 640 O O . ARG A 1 85 ? 12.829 -4.256 -5.679 1.00 97.75 85 ARG A O 1
ATOM 647 N N . LEU A 1 86 ? 14.441 -3.652 -4.238 1.00 98.00 86 LEU A N 1
ATOM 648 C CA . LEU A 1 86 ? 14.650 -2.309 -4.781 1.00 98.00 86 LEU A CA 1
ATOM 649 C C . LEU A 1 86 ? 14.817 -2.311 -6.305 1.00 98.00 86 LEU A C 1
ATOM 651 O O . LEU A 1 86 ? 14.168 -1.533 -6.999 1.00 98.00 86 LEU A O 1
ATOM 655 N N . GLU A 1 87 ? 15.671 -3.189 -6.826 1.00 98.19 87 GLU A N 1
ATOM 656 C CA . GLU A 1 87 ? 15.951 -3.275 -8.259 1.00 98.19 87 GLU A CA 1
ATOM 657 C C . GLU A 1 87 ? 14.728 -3.727 -9.072 1.00 98.19 87 GLU A C 1
ATOM 659 O O . GLU A 1 87 ? 14.422 -3.124 -10.099 1.00 98.19 87 GLU A O 1
ATOM 664 N N . GLU A 1 88 ? 14.009 -4.747 -8.595 1.00 97.94 88 GLU A N 1
ATOM 665 C CA . GLU A 1 88 ? 12.781 -5.260 -9.218 1.00 97.94 88 GLU A CA 1
ATOM 666 C C . GLU A 1 88 ? 11.736 -4.143 -9.336 1.00 97.94 88 GLU A C 1
ATOM 668 O O . GLU A 1 88 ? 11.288 -3.823 -10.437 1.00 97.94 88 GLU A O 1
ATOM 673 N N . LEU A 1 89 ? 11.430 -3.484 -8.214 1.00 97.62 89 LEU A N 1
ATOM 674 C CA . LEU A 1 89 ? 10.459 -2.390 -8.157 1.00 97.62 89 LEU A CA 1
ATOM 675 C C . LEU A 1 89 ? 10.876 -1.200 -9.031 1.00 97.62 89 LEU A C 1
ATOM 677 O O . LEU A 1 89 ? 10.034 -0.604 -9.698 1.00 97.62 89 LEU A O 1
ATOM 681 N N . SER A 1 90 ? 12.172 -0.875 -9.072 1.00 97.56 90 SER A N 1
ATOM 682 C CA . SER A 1 90 ? 12.686 0.232 -9.890 1.00 97.56 90 SER A CA 1
ATOM 683 C C . SER A 1 90 ? 12.525 -0.047 -11.386 1.00 97.56 90 SER A C 1
ATOM 685 O O . SER A 1 90 ? 12.094 0.825 -12.137 1.00 97.56 90 SER A O 1
ATOM 687 N N . ARG A 1 91 ? 12.829 -1.275 -11.829 1.00 98.06 91 ARG A N 1
ATOM 688 C CA . ARG A 1 91 ? 12.636 -1.693 -13.226 1.00 98.06 91 ARG A CA 1
ATOM 689 C C . ARG A 1 91 ? 11.157 -1.715 -13.611 1.00 98.06 91 ARG A C 1
ATOM 691 O O . ARG A 1 91 ? 10.826 -1.300 -14.717 1.00 98.06 91 ARG A O 1
ATOM 698 N N . MET A 1 92 ? 10.282 -2.173 -12.712 1.00 97.56 92 MET A N 1
ATOM 699 C CA . MET A 1 92 ? 8.831 -2.154 -12.933 1.00 97.56 92 MET A CA 1
ATOM 700 C C . MET A 1 92 ? 8.311 -0.728 -13.126 1.00 97.56 92 MET A C 1
ATOM 702 O O . MET A 1 92 ? 7.600 -0.485 -14.094 1.00 97.56 92 MET A O 1
ATOM 706 N N . ALA A 1 93 ? 8.720 0.215 -12.270 1.00 96.81 93 ALA A N 1
ATOM 707 C CA . ALA A 1 93 ? 8.309 1.614 -12.380 1.00 96.81 93 ALA A CA 1
ATOM 708 C C . ALA A 1 93 ? 8.706 2.228 -13.734 1.00 96.81 93 ALA A C 1
ATOM 710 O O . ALA A 1 93 ? 7.855 2.765 -14.432 1.00 96.81 93 ALA A O 1
ATOM 711 N N . VAL A 1 94 ? 9.966 2.065 -14.156 1.00 98.00 94 VAL A N 1
ATOM 712 C CA . VAL A 1 94 ? 10.450 2.512 -15.481 1.00 98.00 94 VAL A CA 1
ATOM 713 C C . VAL A 1 94 ? 9.661 1.850 -16.612 1.00 98.00 94 VAL A C 1
ATOM 715 O O . VAL A 1 94 ? 9.251 2.508 -17.560 1.00 98.00 94 VAL A O 1
ATOM 718 N N . SER A 1 95 ? 9.399 0.545 -16.510 1.00 97.12 95 SER A N 1
ATOM 719 C CA . SER A 1 95 ? 8.627 -0.174 -17.527 1.00 97.12 95 SER A CA 1
ATOM 720 C C . SER A 1 95 ? 7.185 0.325 -17.656 1.00 97.12 95 SER A C 1
ATOM 722 O O . SER A 1 95 ? 6.604 0.176 -18.730 1.00 97.12 95 SER A O 1
ATOM 724 N N . GLU A 1 96 ? 6.592 0.839 -16.579 1.00 93.25 96 GLU A N 1
ATOM 725 C CA . GLU A 1 96 ? 5.211 1.322 -16.559 1.00 93.25 96 GLU A CA 1
ATOM 726 C C . GLU A 1 96 ? 5.110 2.807 -16.937 1.00 93.25 96 GLU A C 1
ATOM 728 O O . GLU A 1 96 ? 4.191 3.185 -17.663 1.00 93.25 96 GLU A O 1
ATOM 733 N N . THR A 1 97 ? 6.050 3.648 -16.486 1.00 94.75 97 THR A N 1
ATOM 734 C CA . THR A 1 97 ? 5.948 5.114 -16.612 1.00 94.75 97 THR A CA 1
ATOM 735 C C . THR A 1 97 ? 6.984 5.781 -17.523 1.00 94.75 97 THR A C 1
ATOM 737 O O . THR A 1 97 ? 6.769 6.942 -17.873 1.00 94.75 97 THR A O 1
ATOM 740 N N . GLY A 1 98 ? 8.057 5.088 -17.932 1.00 75.44 98 GLY A N 1
ATOM 741 C CA . GLY A 1 98 ? 9.141 5.626 -18.777 1.00 75.44 98 GLY A CA 1
ATOM 742 C C . GLY A 1 98 ? 10.342 6.137 -17.996 1.00 75.44 98 GLY A C 1
ATOM 743 O O . GLY A 1 98 ? 10.241 7.230 -17.401 1.00 75.44 98 GLY A O 1
#

Secondary structure (DSSP, 8-state):
----HHHHHHHHHHHHHHHHHTTTTS----PPPP-----TTSTT--SSHHHHHHHHHHHHHHHHHTHHHHHHHHHHHHHHHHHHTHHHHHHHHHHHH-

Sequence (98 aa):
MALDEQKVQAIVDQVLARLKAEGRLGGTPQAAPAVVRHDTGKFGIFETIDQAIAAARTAFEQFVAMGLEMREKAVEAMRRACLSRLEELSRMAVSETG

pLDDT: mean 84.61, std 15.73, range [50.5, 98.62]

Foldseek 3Di:
DPPPVVVVVVVVVVVVVVCVVVCVVPDPPPPDPPPPPDPAPPPLHHPDPVVSVVVVVVVCVVQVVVDDVVVVVVVVVVVVVCVVCVVVVVVVCVVVPD

Radius of gyration: 26.86 Å; chains: 1; bounding box: 44×20×80 Å